Protein AF-A0A651E2A7-F1 (afdb_monomer)

Foldseek 3Di:
DDDPDDPPPPPDDDDDPDDDPVVVVVLVVVCVVVVHDSVVVVVVVVCVVVVHDDPPPDPPVCVVVPPPDDPVNVVVVVVVCPVVVDDDCVVVDD

pLDDT: mean 83.2, std 17.12, range [33.16, 98.06]

Sequence (94 aa):
MVHPNRLEITMSSLTIHSIDPTLKAALDREASRRGTSKNQLVKDLLARDLGVSTAAEAHSEYREFCGLWTEEDARDFTRIQESNEHVDLSEWQD

Structure (mmCIF, N/CA/C/O backbone):
data_AF-A0A651E2A7-F1
#
_entry.id   AF-A0A651E2A7-F1
#
loop_
_atom_site.group_PDB
_atom_site.id
_atom_site.type_symbol
_atom_site.label_atom_id
_atom_site.label_alt_id
_atom_site.label_comp_id
_atom_site.label_asym_id
_atom_site.label_entity_id
_atom_site.label_seq_id
_atom_site.pdbx_PDB_ins_code
_atom_site.Cartn_x
_atom_site.Cartn_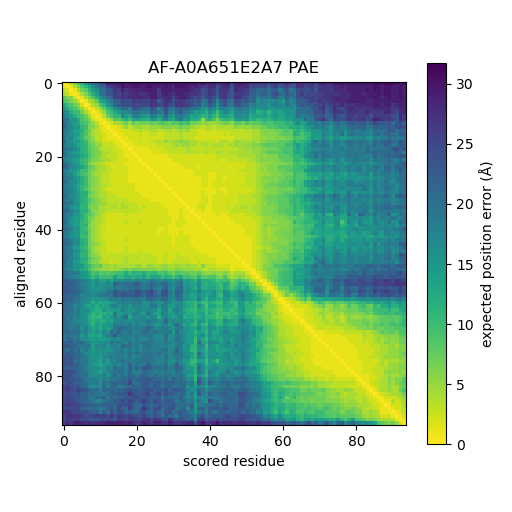y
_atom_site.Cartn_z
_atom_site.occupancy
_atom_site.B_iso_or_equiv
_atom_site.auth_seq_id
_atom_site.auth_comp_id
_atom_site.auth_asym_id
_atom_site.auth_atom_id
_atom_site.pdbx_PDB_model_num
ATOM 1 N N . MET A 1 1 ? 2.012 37.653 -3.765 1.00 34.75 1 MET A N 1
ATOM 2 C CA . MET A 1 1 ? 1.607 36.456 -4.529 1.00 34.75 1 MET A CA 1
ATOM 3 C C . MET A 1 1 ? 1.479 35.331 -3.517 1.00 34.75 1 MET A C 1
ATOM 5 O O . MET A 1 1 ? 2.486 34.923 -2.960 1.00 34.75 1 MET A O 1
ATOM 9 N N . VAL A 1 2 ? 0.251 34.986 -3.127 1.00 33.16 2 VAL A N 1
ATOM 10 C CA . VAL A 1 2 ? -0.012 34.010 -2.059 1.00 33.16 2 VAL A CA 1
ATOM 11 C C . VAL A 1 2 ? 0.145 32.625 -2.672 1.00 33.16 2 VAL A C 1
ATOM 13 O O . VAL A 1 2 ? -0.633 32.260 -3.550 1.00 33.16 2 VAL A O 1
ATOM 16 N N . HIS A 1 3 ? 1.175 31.883 -2.269 1.00 33.97 3 HIS A N 1
ATOM 17 C CA . HIS A 1 3 ? 1.274 30.475 -2.631 1.00 33.97 3 HIS A CA 1
ATOM 18 C C . HIS A 1 3 ? 0.148 29.723 -1.911 1.00 33.97 3 HIS A C 1
ATOM 20 O O . HIS A 1 3 ? 0.063 29.813 -0.684 1.00 33.97 3 HIS A O 1
ATOM 26 N N . PRO A 1 4 ? -0.751 29.036 -2.637 1.00 47.88 4 PRO A N 1
ATOM 27 C CA . PRO A 1 4 ? -1.781 28.242 -1.998 1.00 47.88 4 PRO A CA 1
ATOM 28 C C . PRO A 1 4 ? -1.110 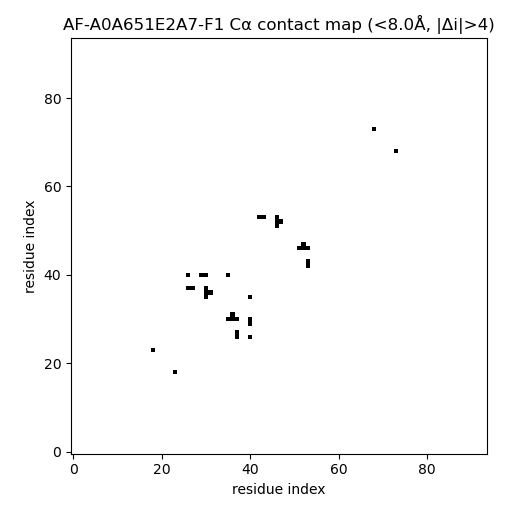27.123 -1.204 1.00 47.88 4 PRO A C 1
ATOM 30 O O . PRO A 1 4 ? -0.203 26.456 -1.696 1.00 47.88 4 PRO A O 1
ATOM 33 N N . ASN A 1 5 ? -1.568 26.998 0.039 1.00 43.31 5 ASN A N 1
ATOM 34 C CA . ASN A 1 5 ? -1.307 25.953 1.018 1.00 43.31 5 ASN A CA 1
ATOM 35 C C . ASN A 1 5 ? -0.899 24.618 0.365 1.00 43.31 5 ASN A C 1
ATOM 37 O O . ASN A 1 5 ? -1.749 23.827 -0.047 1.00 43.31 5 ASN A O 1
ATOM 41 N N . ARG A 1 6 ? 0.412 24.383 0.243 1.00 45.28 6 ARG A N 1
ATOM 42 C CA . ARG A 1 6 ? 0.957 23.063 -0.062 1.00 45.28 6 ARG A CA 1
ATOM 43 C C . ARG A 1 6 ? 0.757 22.273 1.221 1.00 45.28 6 ARG A C 1
ATOM 45 O O . ARG A 1 6 ? 1.439 22.548 2.202 1.00 45.28 6 ARG A O 1
ATOM 52 N N . LEU A 1 7 ? -0.213 21.363 1.241 1.00 49.81 7 LEU A N 1
ATOM 53 C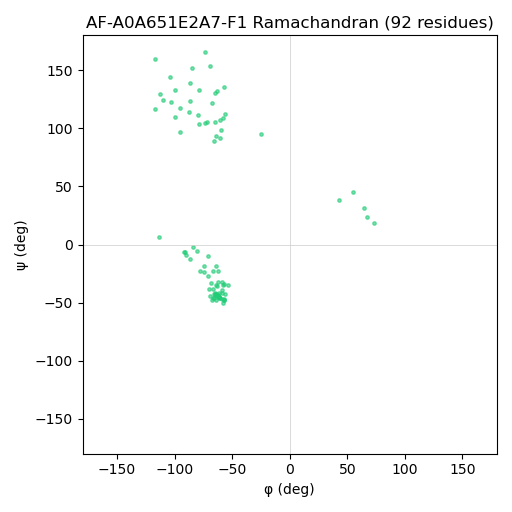 CA 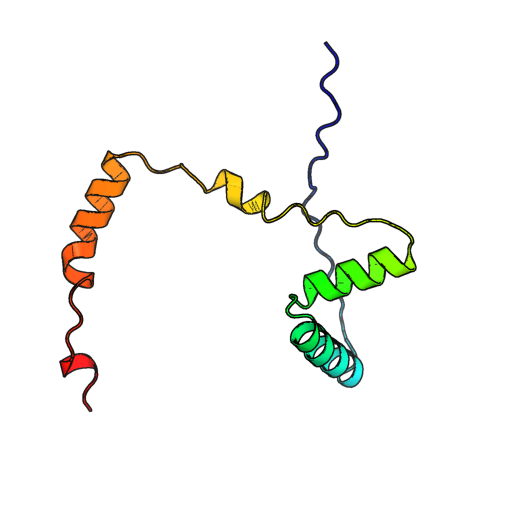. LEU A 1 7 ? -0.270 20.341 2.278 1.00 49.81 7 LEU A CA 1
ATOM 54 C C . LEU A 1 7 ? 1.025 19.536 2.137 1.00 49.81 7 LEU A C 1
ATOM 56 O O . LEU A 1 7 ? 1.119 18.635 1.309 1.00 49.81 7 LEU A O 1
ATOM 60 N N . GLU A 1 8 ? 2.067 19.937 2.861 1.00 49.28 8 GLU A N 1
ATOM 61 C CA . GLU A 1 8 ? 3.216 19.079 3.088 1.00 49.28 8 GLU A CA 1
ATOM 62 C C . GLU A 1 8 ? 2.670 17.829 3.763 1.00 49.28 8 GLU A C 1
ATOM 64 O O . GLU A 1 8 ? 2.219 17.875 4.912 1.00 49.28 8 GLU A O 1
ATOM 69 N N . ILE A 1 9 ? 2.664 16.713 3.032 1.00 55.38 9 ILE A N 1
ATOM 70 C CA . ILE A 1 9 ? 2.458 15.404 3.634 1.00 55.38 9 ILE A CA 1
ATOM 71 C C . ILE A 1 9 ? 3.657 15.187 4.552 1.00 55.38 9 ILE A C 1
ATOM 73 O O . ILE A 1 9 ? 4.736 14.779 4.132 1.00 55.38 9 ILE A O 1
ATOM 77 N N . THR A 1 10 ? 3.486 15.545 5.819 1.00 59.16 10 THR A N 1
ATOM 78 C CA . THR A 1 10 ? 4.483 15.304 6.851 1.00 59.16 10 THR A CA 1
ATOM 79 C C . THR A 1 10 ? 4.440 13.817 7.151 1.00 59.16 10 THR A C 1
ATOM 81 O O . THR A 1 10 ? 3.500 13.318 7.774 1.00 59.16 10 THR A O 1
ATOM 84 N N . MET A 1 11 ? 5.449 13.095 6.660 1.00 62.91 11 MET A N 1
ATOM 85 C CA . MET A 1 11 ? 5.617 11.666 6.906 1.00 62.91 11 MET A CA 1
ATOM 86 C C . MET A 1 11 ? 5.745 11.429 8.410 1.00 62.91 11 MET A C 1
ATOM 88 O O . MET A 1 11 ? 6.796 11.631 9.014 1.00 62.91 11 MET A O 1
ATOM 92 N N . SER A 1 12 ? 4.634 11.034 9.020 1.00 73.88 12 SER A N 1
ATOM 93 C CA . SER A 1 12 ? 4.512 10.772 10.447 1.00 73.88 12 SER A CA 1
ATOM 94 C C . SER A 1 12 ? 4.272 9.280 10.649 1.00 73.88 12 SER A C 1
ATOM 96 O O . SER A 1 12 ? 3.431 8.666 9.991 1.00 73.88 12 SER A O 1
ATOM 98 N N . SER A 1 13 ? 5.065 8.677 11.534 1.00 85.25 13 SER A N 1
ATOM 99 C CA . SER A 1 13 ? 4.989 7.250 11.841 1.00 85.25 13 SER A CA 1
ATOM 100 C C . SER A 1 13 ? 4.199 7.029 13.126 1.00 85.25 13 SER A C 1
ATOM 102 O O . SER A 1 13 ? 4.442 7.697 14.131 1.00 85.25 13 SER A O 1
ATOM 104 N N . LEU A 1 14 ? 3.265 6.078 13.095 1.00 87.75 14 LEU A N 1
ATOM 105 C CA . LEU A 1 14 ? 2.517 5.611 14.258 1.00 87.75 14 LEU A CA 1
ATOM 106 C C . LEU A 1 14 ? 2.841 4.132 14.487 1.00 87.75 14 LEU A C 1
ATOM 108 O O . LEU A 1 14 ? 2.493 3.286 13.663 1.00 87.75 14 LEU A O 1
ATOM 112 N N . THR A 1 15 ? 3.457 3.820 15.626 1.00 92.81 15 THR A N 1
ATOM 113 C CA . THR A 1 15 ? 3.724 2.439 16.049 1.00 92.81 15 THR A CA 1
ATOM 114 C C . THR A 1 15 ? 2.726 2.030 17.126 1.00 92.81 15 THR A C 1
ATOM 116 O O . THR A 1 15 ? 2.646 2.663 18.176 1.00 92.81 15 THR A O 1
ATOM 119 N N . ILE A 1 16 ? 1.976 0.953 16.886 1.00 91.06 16 ILE A N 1
ATOM 120 C CA . ILE A 1 16 ? 1.059 0.365 17.871 1.00 91.06 16 ILE A CA 1
ATOM 121 C C . ILE A 1 16 ? 1.755 -0.841 18.504 1.00 91.06 16 ILE A C 1
ATOM 123 O O . ILE A 1 16 ? 1.962 -1.863 17.849 1.00 91.06 16 ILE A O 1
ATOM 127 N N . HIS A 1 17 ? 2.140 -0.717 19.773 1.00 94.44 17 HIS A N 1
ATOM 128 C CA . HIS A 1 17 ? 2.789 -1.794 20.521 1.00 94.44 17 HIS A CA 1
ATOM 129 C C . HIS A 1 17 ? 1.764 -2.754 21.134 1.00 94.44 17 HIS A C 1
ATOM 131 O O . HIS A 1 17 ? 0.651 -2.356 21.468 1.00 94.44 17 HIS A O 1
ATOM 137 N N . SER A 1 18 ? 2.173 -4.013 21.316 1.00 95.12 18 SER A N 1
A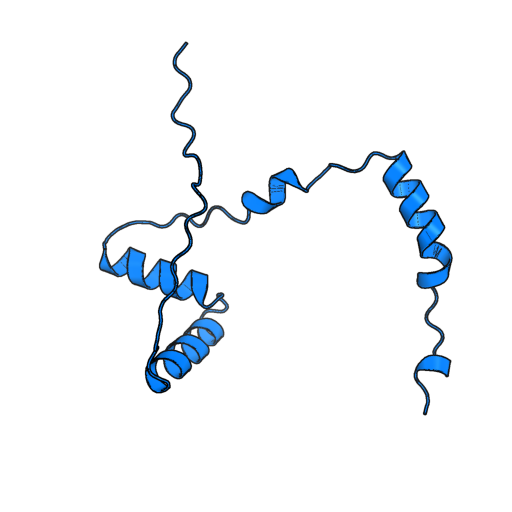TOM 138 C CA . SER A 1 18 ? 1.414 -5.027 22.064 1.00 95.12 18 SER A CA 1
ATOM 139 C C . SER A 1 18 ? -0.023 -5.237 21.575 1.00 95.12 18 SER A C 1
ATOM 141 O O . SER A 1 18 ? -0.957 -5.318 22.369 1.00 95.12 18 SER A O 1
ATOM 143 N N . ILE A 1 19 ? -0.207 -5.330 20.256 1.00 94.69 19 ILE A N 1
ATOM 144 C CA . ILE A 1 19 ? -1.512 -5.649 19.677 1.00 94.69 19 ILE A CA 1
ATOM 145 C C . ILE A 1 19 ? -1.947 -7.067 20.068 1.00 94.69 19 ILE A C 1
ATOM 147 O O . ILE A 1 19 ? -1.188 -8.025 19.909 1.00 94.69 19 ILE A O 1
ATOM 151 N N . ASP A 1 20 ? -3.179 -7.197 20.562 1.00 97.44 20 ASP A N 1
ATOM 152 C CA . ASP A 1 20 ? -3.753 -8.496 20.910 1.00 97.44 20 ASP A CA 1
ATOM 153 C C . ASP A 1 20 ? -3.752 -9.444 19.684 1.00 97.44 20 ASP A C 1
ATOM 155 O O . ASP A 1 20 ? -4.121 -9.017 18.579 1.00 97.44 20 ASP A O 1
ATOM 159 N N . PRO A 1 21 ? -3.364 -10.727 19.833 1.00 97.12 21 PRO A N 1
ATOM 160 C CA . PRO A 1 21 ? -3.318 -11.673 18.717 1.00 97.12 21 PRO A CA 1
ATOM 161 C C . PRO A 1 21 ? -4.657 -11.845 17.988 1.00 97.12 21 PRO A C 1
ATOM 163 O O . PRO A 1 21 ? -4.679 -12.014 16.765 1.00 97.12 21 PRO A O 1
ATOM 166 N N . THR A 1 22 ? -5.776 -11.760 18.709 1.00 97.75 22 THR A N 1
ATOM 167 C CA . THR A 1 22 ? -7.128 -11.854 18.141 1.00 97.75 22 THR A CA 1
ATOM 168 C C . THR A 1 22 ? -7.434 -10.634 17.286 1.00 97.75 22 THR A C 1
ATOM 170 O O . THR A 1 22 ? -7.923 -10.776 16.161 1.00 97.75 22 THR A O 1
ATOM 173 N N . LEU A 1 23 ? -7.094 -9.437 17.776 1.00 96.12 23 LEU A N 1
ATOM 174 C CA . LEU A 1 23 ? -7.243 -8.199 17.011 1.00 96.12 23 LEU A CA 1
ATOM 175 C C . LEU A 1 23 ? -6.373 -8.225 15.750 1.00 96.12 23 LEU A C 1
ATOM 177 O O . LEU A 1 23 ? -6.858 -7.905 14.663 1.00 96.12 23 LEU A O 1
ATOM 181 N N . LYS A 1 24 ? -5.122 -8.685 15.859 1.00 96.56 24 LYS A N 1
ATOM 182 C CA . LYS A 1 24 ? -4.243 -8.862 14.698 1.00 96.56 24 LYS A CA 1
ATOM 183 C C . LYS A 1 24 ? -4.868 -9.800 13.659 1.00 96.56 24 LYS A C 1
ATOM 185 O O . LYS A 1 24 ? -4.915 -9.457 12.481 1.00 96.56 24 LYS A O 1
ATOM 190 N N . ALA A 1 25 ? -5.388 -10.954 14.075 1.00 97.56 25 ALA A N 1
ATOM 191 C CA . ALA A 1 25 ? -6.034 -11.902 13.166 1.00 97.56 25 ALA A CA 1
ATOM 192 C C . ALA A 1 25 ? -7.311 -11.332 12.514 1.00 97.56 25 ALA A C 1
ATOM 194 O O . ALA A 1 25 ? -7.613 -11.626 11.354 1.00 97.56 25 ALA A O 1
ATOM 195 N N . ALA A 1 26 ? -8.072 -10.506 13.237 1.00 97.69 26 ALA A N 1
ATOM 196 C CA . ALA A 1 26 ? -9.227 -9.804 12.686 1.00 97.69 26 ALA A CA 1
ATOM 197 C C . ALA A 1 26 ? -8.818 -8.775 11.620 1.00 97.69 26 ALA A C 1
ATOM 199 O O . ALA A 1 26 ? -9.399 -8.776 10.534 1.00 97.69 26 ALA A O 1
ATOM 200 N N . LEU A 1 27 ? -7.784 -7.968 11.887 1.00 96.81 27 LEU A N 1
ATOM 201 C CA . LEU A 1 27 ? -7.233 -7.013 10.919 1.00 96.81 27 LEU A CA 1
ATOM 202 C C . LEU A 1 27 ? -6.697 -7.716 9.667 1.00 96.81 27 LEU A C 1
ATOM 204 O O . LEU A 1 27 ? -6.960 -7.263 8.557 1.00 96.81 27 LEU A O 1
ATOM 208 N N . ASP A 1 28 ? -5.999 -8.842 9.834 1.00 96.62 28 ASP A N 1
ATOM 209 C CA . ASP A 1 28 ? -5.429 -9.617 8.726 1.00 96.62 28 ASP A CA 1
ATOM 210 C C . ASP A 1 28 ? -6.524 -10.141 7.780 1.00 96.62 28 ASP A C 1
ATOM 212 O O . ASP A 1 28 ? -6.428 -9.989 6.557 1.00 96.62 28 ASP A O 1
ATOM 216 N N . ARG A 1 29 ? -7.604 -10.704 8.339 1.00 98.06 29 ARG A N 1
ATOM 217 C CA . ARG A 1 29 ? -8.756 -11.169 7.550 1.00 98.06 29 ARG A CA 1
ATOM 218 C C . ARG A 1 29 ? -9.479 -10.022 6.862 1.00 98.06 29 ARG A C 1
ATOM 220 O O . ARG A 1 29 ? -9.829 -10.144 5.693 1.00 98.06 29 ARG A O 1
ATOM 227 N N . GLU A 1 30 ? -9.700 -8.919 7.568 1.00 97.81 30 GLU A N 1
ATOM 228 C CA . GLU A 1 30 ? -10.463 -7.799 7.025 1.00 97.81 30 GLU A CA 1
ATOM 229 C C . GLU A 1 30 ? -9.703 -7.065 5.915 1.00 97.81 30 GLU A C 1
ATOM 231 O O . GLU A 1 30 ? -10.300 -6.713 4.898 1.00 97.81 30 GLU A O 1
ATOM 236 N N . ALA A 1 31 ? -8.386 -6.901 6.061 1.00 96.94 31 ALA A N 1
ATOM 237 C CA . ALA A 1 31 ? -7.522 -6.349 5.020 1.00 96.94 31 ALA A CA 1
ATOM 238 C C . ALA A 1 31 ? -7.572 -7.219 3.754 1.00 96.94 31 ALA A C 1
ATOM 240 O O . ALA A 1 31 ? -7.810 -6.713 2.658 1.00 96.94 31 ALA A O 1
ATOM 241 N N . SER A 1 32 ? -7.471 -8.543 3.925 1.00 96.50 32 SER A N 1
ATOM 242 C CA . SER A 1 32 ? -7.583 -9.510 2.824 1.00 96.50 32 SER A CA 1
ATOM 243 C C . SER A 1 32 ? -8.951 -9.440 2.142 1.00 96.50 32 SER A C 1
ATOM 245 O O . SER A 1 32 ? -9.035 -9.385 0.920 1.00 96.50 32 SER A O 1
ATOM 247 N N . ARG A 1 33 ? -10.035 -9.372 2.927 1.00 97.69 33 ARG A N 1
ATOM 248 C CA . ARG A 1 33 ? -11.411 -9.278 2.419 1.00 97.69 33 ARG A CA 1
ATOM 249 C C . ARG A 1 33 ? -11.660 -7.991 1.626 1.00 97.69 33 ARG A C 1
ATOM 251 O O . ARG A 1 33 ? -12.442 -8.011 0.680 1.00 97.69 33 ARG A O 1
ATOM 258 N N . ARG A 1 34 ? -11.042 -6.873 2.024 1.00 94.50 34 ARG A N 1
ATOM 259 C CA . ARG A 1 34 ? -11.168 -5.573 1.338 1.00 94.50 34 ARG A CA 1
ATOM 260 C C . ARG A 1 34 ? -10.169 -5.381 0.198 1.00 94.50 34 ARG A C 1
ATOM 262 O O . ARG A 1 34 ? -10.326 -4.427 -0.555 1.00 94.50 34 ARG A O 1
ATOM 269 N N . GLY A 1 35 ? -9.156 -6.241 0.086 1.00 93.81 35 GLY A N 1
ATOM 270 C CA . GLY A 1 35 ? -8.055 -6.051 -0.857 1.00 93.81 35 GLY A CA 1
ATOM 271 C C . GLY A 1 35 ? -7.206 -4.814 -0.544 1.00 93.81 35 GLY A C 1
ATOM 272 O O . GLY A 1 35 ? -6.700 -4.177 -1.462 1.00 93.81 35 GLY A O 1
ATOM 273 N N . THR A 1 36 ? -7.074 -4.437 0.733 1.00 92.38 36 THR A N 1
ATOM 274 C CA . THR A 1 36 ? -6.281 -3.273 1.162 1.00 92.38 36 THR A CA 1
ATOM 275 C C . THR A 1 36 ? -5.109 -3.691 2.044 1.00 92.38 36 THR A C 1
ATOM 277 O O . THR A 1 36 ? -5.102 -4.766 2.642 1.00 92.38 36 THR A O 1
ATOM 280 N N . SER A 1 37 ? -4.090 -2.833 2.153 1.00 91.31 37 SER A N 1
ATOM 281 C CA . SER A 1 37 ? -3.029 -3.045 3.139 1.00 91.31 37 SER A CA 1
ATOM 282 C C . SER A 1 37 ? -3.567 -2.839 4.559 1.00 91.31 37 SER A C 1
ATOM 284 O O . SER A 1 37 ? -4.502 -2.068 4.786 1.00 91.31 37 SER A O 1
ATOM 286 N N . LYS A 1 38 ? -2.941 -3.483 5.551 1.00 92.94 38 LYS A N 1
ATOM 287 C CA . LYS A 1 38 ? -3.320 -3.319 6.968 1.00 92.94 38 LYS A CA 1
ATOM 288 C C . LYS A 1 38 ? -3.215 -1.865 7.420 1.00 92.94 38 LYS A C 1
ATOM 290 O O . LYS A 1 38 ? -4.097 -1.383 8.121 1.00 92.94 38 LYS A O 1
ATOM 295 N N . ASN A 1 39 ? -2.181 -1.152 6.972 1.00 91.19 39 ASN A N 1
ATOM 296 C CA . ASN A 1 39 ? -2.027 0.270 7.271 1.00 91.19 39 ASN A CA 1
ATOM 297 C C . ASN A 1 39 ? -3.171 1.093 6.682 1.00 91.19 39 ASN A C 1
ATOM 299 O O . ASN A 1 39 ? -3.711 1.945 7.380 1.00 91.19 39 ASN A O 1
ATOM 303 N N . GLN A 1 40 ? -3.569 0.827 5.435 1.00 90.50 40 GLN A N 1
ATOM 304 C CA . GLN A 1 40 ? -4.702 1.529 4.839 1.00 90.50 40 GLN A CA 1
ATOM 305 C C . GLN A 1 40 ? -6.003 1.213 5.584 1.00 90.50 40 GLN A C 1
ATOM 307 O O . GLN A 1 40 ? -6.748 2.126 5.914 1.00 90.50 40 GLN A O 1
ATOM 312 N N . LEU A 1 41 ? -6.235 -0.054 5.943 1.00 94.19 41 LEU A N 1
ATOM 313 C CA . LEU A 1 41 ? -7.389 -0.443 6.752 1.00 94.19 41 LEU A CA 1
ATOM 314 C C . LEU A 1 41 ? -7.430 0.305 8.093 1.00 94.19 41 LEU A C 1
ATOM 316 O O . LEU A 1 41 ? -8.480 0.820 8.466 1.00 94.19 41 LEU A O 1
ATOM 320 N N . VAL A 1 42 ? -6.310 0.371 8.818 1.00 94.00 42 VAL A N 1
ATOM 321 C CA . VAL A 1 42 ? -6.233 1.081 10.105 1.00 94.00 42 VAL A CA 1
ATOM 322 C C . VAL A 1 42 ? -6.497 2.575 9.917 1.00 94.00 42 VAL A C 1
ATOM 324 O O . VAL A 1 42 ? -7.293 3.138 10.664 1.00 94.00 42 VAL A O 1
ATOM 327 N N . LYS A 1 43 ? -5.905 3.204 8.892 1.00 90.88 43 LYS A N 1
ATOM 328 C CA . LYS A 1 43 ? -6.173 4.609 8.546 1.00 90.88 43 LYS A CA 1
ATOM 329 C C . LYS A 1 43 ? -7.659 4.844 8.277 1.00 90.88 43 LYS A C 1
ATOM 331 O O . LYS A 1 43 ? -8.227 5.770 8.843 1.00 90.88 43 LYS A O 1
ATOM 336 N N . ASP A 1 44 ? -8.299 3.985 7.484 1.00 91.75 44 ASP A N 1
ATOM 337 C CA . ASP A 1 44 ? -9.723 4.098 7.160 1.00 91.75 44 ASP A CA 1
ATOM 338 C C . ASP A 1 44 ? -10.611 3.940 8.400 1.00 91.75 44 ASP A C 1
ATOM 340 O O . ASP A 1 44 ? -11.593 4.663 8.552 1.00 91.75 44 ASP A O 1
ATOM 344 N N . LEU A 1 45 ? -10.297 2.979 9.275 1.00 93.81 45 LEU A N 1
ATOM 345 C CA . LEU A 1 45 ? -11.053 2.742 10.507 1.00 93.81 45 LEU A CA 1
ATOM 346 C C . LEU A 1 45 ? -10.959 3.946 11.451 1.00 93.81 45 LEU A C 1
ATOM 348 O O . LEU A 1 45 ? -11.992 4.420 11.913 1.00 93.81 45 LEU A O 1
ATOM 352 N N . LEU A 1 46 ? -9.752 4.474 11.672 1.00 93.62 46 LEU A N 1
ATOM 353 C CA . LEU A 1 46 ? -9.536 5.668 12.496 1.00 93.62 46 LEU A CA 1
ATOM 354 C C . LEU A 1 46 ? -10.210 6.903 11.890 1.00 93.62 46 LEU A C 1
ATOM 356 O O . LEU A 1 46 ? -10.854 7.667 12.599 1.00 93.62 46 LEU A O 1
ATOM 360 N N . ALA A 1 47 ? -10.097 7.084 10.574 1.00 92.31 47 ALA A N 1
ATOM 361 C CA . ALA A 1 47 ? -10.697 8.210 9.872 1.00 92.31 47 ALA A CA 1
ATOM 362 C C . ALA A 1 47 ? -12.226 8.212 10.004 1.00 92.31 47 ALA A C 1
ATOM 364 O O . ALA A 1 47 ? -12.821 9.238 10.329 1.00 92.31 47 ALA A O 1
ATOM 365 N N . ARG A 1 48 ? -12.854 7.042 9.825 1.00 93.00 48 ARG A N 1
ATOM 366 C CA . ARG A 1 48 ? -14.302 6.864 10.001 1.00 93.00 48 ARG A CA 1
ATOM 367 C C . ARG A 1 48 ? -14.748 7.171 11.425 1.00 93.00 48 ARG A C 1
ATOM 369 O O . ARG A 1 48 ? -15.747 7.861 11.587 1.00 93.00 48 ARG A O 1
ATOM 376 N N . ASP A 1 49 ? -14.020 6.674 12.420 1.00 95.50 49 ASP A N 1
ATOM 377 C CA . ASP A 1 49 ? -14.358 6.870 13.834 1.00 95.50 49 ASP A CA 1
ATOM 378 C C . ASP A 1 49 ? -14.226 8.341 14.260 1.00 95.50 49 ASP A C 1
ATOM 380 O O . ASP A 1 49 ? -15.076 8.880 14.962 1.00 95.50 49 ASP A O 1
ATOM 384 N N . LEU A 1 50 ? -13.209 9.031 13.738 1.00 95.69 50 LEU A N 1
ATOM 385 C CA . LEU A 1 50 ? -12.972 10.454 13.989 1.00 95.69 50 LEU A CA 1
ATOM 386 C C . LEU A 1 50 ? -13.788 11.388 13.078 1.00 95.69 50 LEU A C 1
ATOM 388 O O . LEU A 1 50 ? -13.692 12.607 13.212 1.00 95.69 50 LEU A O 1
ATOM 392 N N . GLY A 1 51 ? -14.572 10.848 12.139 1.00 93.25 51 GLY A N 1
ATOM 393 C CA . GLY A 1 51 ? -15.376 11.635 11.200 1.00 93.25 51 GLY A CA 1
ATOM 394 C C . GLY A 1 51 ? -14.556 12.449 10.191 1.00 93.25 51 GLY A C 1
ATOM 395 O O . GLY A 1 51 ? -15.045 13.453 9.673 1.00 93.25 51 GLY A O 1
ATOM 396 N N . VAL A 1 52 ? -13.317 12.040 9.905 1.00 91.12 52 VAL A N 1
ATOM 397 C CA . VAL A 1 52 ? -12.438 12.702 8.932 1.00 91.12 52 VAL A CA 1
ATOM 398 C C . VAL A 1 52 ? -12.362 11.902 7.633 1.00 91.12 52 VAL A C 1
ATOM 400 O O . VAL A 1 52 ? -12.366 10.673 7.631 1.00 91.12 52 VAL A O 1
ATOM 403 N N . SER A 1 53 ? -12.284 12.598 6.500 1.00 79.12 53 SER A N 1
ATOM 404 C CA . SER A 1 53 ? -12.026 11.955 5.210 1.00 79.12 53 SER A CA 1
ATOM 405 C C . SER A 1 53 ? -10.523 11.818 5.005 1.00 79.12 53 SER A C 1
ATOM 407 O O . SER A 1 53 ? -9.800 12.813 5.021 1.00 79.12 53 SER A O 1
ATOM 409 N N . THR A 1 54 ? -10.048 10.595 4.787 1.00 69.31 54 THR A N 1
ATOM 410 C CA . THR A 1 54 ? -8.700 10.357 4.273 1.00 69.31 54 THR A CA 1
ATOM 411 C C . THR A 1 54 ? -8.810 10.190 2.764 1.00 69.31 54 THR A C 1
ATOM 413 O O . THR A 1 54 ? -9.141 9.122 2.253 1.00 69.31 54 THR A O 1
ATOM 416 N N . ALA A 1 55 ? -8.564 11.269 2.021 1.00 61.69 55 ALA A N 1
ATOM 417 C CA . ALA A 1 55 ? -8.264 11.119 0.607 1.00 61.69 55 ALA A CA 1
ATOM 418 C C . ALA A 1 55 ? -6.932 10.366 0.533 1.00 61.69 55 ALA A C 1
ATOM 420 O O . ALA A 1 55 ? -5.885 10.917 0.869 1.00 61.69 55 ALA A O 1
ATOM 421 N N . ALA A 1 56 ? -6.976 9.082 0.179 1.00 58.94 56 ALA A N 1
ATOM 422 C CA . ALA A 1 56 ? -5.775 8.356 -0.189 1.00 58.94 56 ALA A CA 1
ATOM 423 C C . ALA A 1 56 ? -5.262 8.991 -1.487 1.00 58.94 56 ALA A C 1
ATOM 425 O O . ALA A 1 56 ? -5.678 8.604 -2.578 1.00 58.94 56 ALA A O 1
ATOM 426 N N . GLU A 1 57 ? -4.417 10.019 -1.384 1.00 57.62 57 GLU A N 1
ATOM 427 C CA . GLU A 1 57 ? -3.604 10.419 -2.524 1.00 57.62 57 GLU A CA 1
ATOM 428 C C . GLU A 1 57 ? -2.745 9.210 -2.877 1.00 57.62 57 GLU A C 1
ATOM 430 O O . GLU A 1 57 ? -1.858 8.808 -2.124 1.00 57.62 57 GLU A O 1
ATOM 435 N N . ALA A 1 58 ? -3.088 8.567 -3.991 1.00 56.91 58 ALA A N 1
ATOM 436 C CA . ALA A 1 58 ? -2.367 7.420 -4.496 1.00 56.91 58 ALA A CA 1
ATOM 437 C C . ALA A 1 58 ? -0.899 7.810 -4.695 1.00 56.91 58 ALA A C 1
ATOM 439 O O . ALA A 1 58 ? -0.592 8.636 -5.551 1.00 56.91 58 ALA A O 1
ATOM 440 N N . HIS A 1 59 ? -0.024 7.214 -3.883 1.00 61.03 59 HIS A N 1
ATOM 441 C CA . HIS A 1 59 ? 1.416 7.081 -4.100 1.00 61.03 59 HIS A CA 1
ATOM 442 C C . HIS A 1 59 ? 2.142 8.327 -4.636 1.00 61.03 59 HIS A C 1
ATOM 444 O O . HIS A 1 59 ? 3.076 8.211 -5.433 1.00 61.03 59 HIS A O 1
ATOM 450 N N . SER A 1 60 ? 1.761 9.527 -4.184 1.00 59.56 60 SER A N 1
ATOM 451 C CA . SER A 1 60 ? 2.511 10.749 -4.505 1.00 59.56 60 SER A CA 1
ATOM 452 C C . SER A 1 60 ? 3.936 10.697 -3.942 1.00 59.56 60 SER A C 1
ATOM 454 O O . SER A 1 60 ? 4.831 11.321 -4.503 1.00 59.56 60 SER A O 1
ATOM 456 N N . GLU A 1 61 ? 4.154 9.877 -2.910 1.00 63.56 61 GLU A N 1
ATOM 457 C CA . GLU A 1 61 ? 5.456 9.584 -2.302 1.00 63.56 61 GLU A CA 1
ATOM 458 C C . GLU A 1 61 ? 6.471 8.990 -3.287 1.00 63.56 61 GLU A C 1
ATOM 460 O O . GLU A 1 61 ? 7.654 9.274 -3.178 1.00 63.56 61 GLU A O 1
ATOM 465 N N . TYR A 1 62 ? 6.032 8.216 -4.287 1.00 72.56 62 TYR A N 1
ATOM 466 C CA . TYR A 1 62 ? 6.961 7.636 -5.262 1.00 72.56 62 TYR A CA 1
ATOM 467 C C . TYR A 1 62 ? 7.175 8.518 -6.486 1.00 72.56 62 TYR A C 1
ATOM 469 O O . TYR A 1 62 ? 8.036 8.232 -7.317 1.00 72.56 62 TYR A O 1
ATOM 477 N N . ARG A 1 63 ? 6.417 9.613 -6.596 1.00 77.81 63 ARG A N 1
ATOM 478 C CA . ARG A 1 63 ? 6.480 10.512 -7.747 1.00 77.81 63 ARG A CA 1
ATOM 479 C C . ARG A 1 63 ? 7.853 11.154 -7.897 1.00 77.81 63 ARG A C 1
ATOM 481 O O . ARG A 1 63 ? 8.265 11.401 -9.024 1.00 77.81 63 ARG A O 1
ATOM 488 N N . GLU A 1 64 ? 8.552 11.398 -6.789 1.00 78.69 64 GLU A N 1
ATOM 489 C CA . GLU A 1 64 ? 9.916 11.935 -6.814 1.00 78.69 64 GLU A CA 1
ATOM 490 C C . GLU A 1 64 ? 10.936 10.964 -7.423 1.00 78.69 64 GLU A C 1
ATOM 492 O O . GLU A 1 64 ? 11.955 11.406 -7.943 1.00 78.69 64 GLU A O 1
ATOM 497 N N . PHE A 1 65 ? 10.645 9.660 -7.424 1.00 81.94 65 PHE A N 1
ATOM 498 C CA . PHE A 1 65 ? 11.509 8.635 -8.013 1.00 81.94 65 PHE A CA 1
ATOM 499 C C . PHE A 1 65 ? 11.171 8.333 -9.480 1.00 81.94 65 PHE A C 1
ATOM 501 O O . PHE A 1 65 ? 11.891 7.586 -10.143 1.00 81.94 65 PHE A O 1
ATOM 508 N N . CYS A 1 66 ? 10.087 8.896 -10.019 1.00 84.69 66 CYS A N 1
ATOM 509 C CA . CYS A 1 66 ? 9.689 8.693 -11.409 1.00 84.69 66 CYS A CA 1
ATOM 510 C C . CYS A 1 66 ? 10.384 9.690 -12.348 1.00 84.69 66 CYS A C 1
ATOM 512 O O . CYS A 1 66 ? 10.452 10.882 -12.065 1.00 84.69 66 CYS A O 1
ATOM 514 N N . GLY A 1 67 ? 10.826 9.216 -13.519 1.00 86.06 67 GLY A N 1
ATOM 515 C CA . GLY A 1 67 ? 11.378 10.078 -14.575 1.00 86.06 67 GLY A CA 1
ATOM 516 C 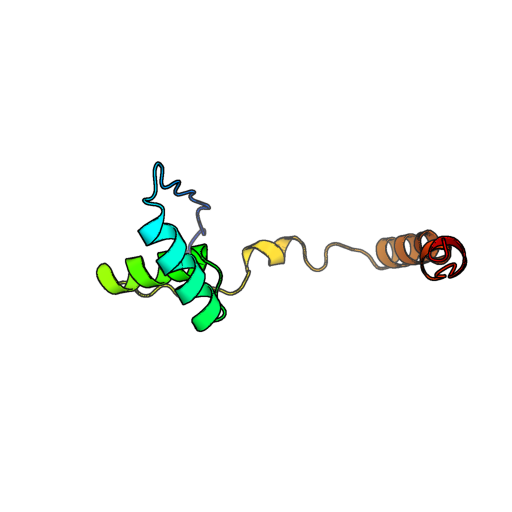C . GLY A 1 67 ? 12.780 10.627 -14.294 1.00 86.06 67 GLY A C 1
ATOM 517 O O . GLY A 1 67 ? 13.177 11.606 -14.915 1.00 86.06 67 GLY A O 1
ATOM 518 N N . LEU A 1 68 ? 13.514 10.015 -13.359 1.00 90.75 68 LEU A N 1
ATOM 519 C CA . LEU A 1 68 ? 14.874 10.428 -13.002 1.00 90.75 68 LEU A CA 1
ATOM 520 C C . LEU A 1 68 ? 15.937 9.973 -14.008 1.00 90.75 68 LEU A C 1
ATOM 522 O O . LEU A 1 68 ? 17.012 10.560 -14.053 1.00 90.75 68 LEU A O 1
ATOM 526 N N . TRP A 1 69 ? 15.661 8.921 -14.779 1.00 95.50 69 TRP A N 1
ATOM 527 C CA . TRP A 1 69 ? 16.624 8.378 -15.734 1.00 95.50 69 TRP A CA 1
ATOM 528 C C . TRP A 1 69 ? 16.666 9.211 -17.001 1.00 95.50 69 TRP A C 1
ATOM 530 O O . TRP A 1 69 ? 15.633 9.508 -17.608 1.00 95.50 69 TRP A O 1
ATOM 540 N N . THR A 1 70 ? 17.881 9.530 -17.426 1.00 94.88 70 THR A N 1
ATOM 541 C CA . THR A 1 70 ? 18.120 10.009 -18.779 1.00 94.88 70 THR A CA 1
ATOM 542 C C . THR A 1 70 ? 18.007 8.856 -19.780 1.00 94.88 70 THR A C 1
ATOM 544 O O . THR A 1 70 ? 18.015 7.674 -19.431 1.00 94.88 70 THR A O 1
ATOM 547 N N . GLU A 1 71 ? 17.917 9.201 -21.062 1.00 95.19 71 GLU A N 1
ATOM 548 C CA . GLU A 1 71 ? 17.975 8.225 -22.154 1.00 95.19 71 GLU A CA 1
ATOM 549 C C . GLU A 1 71 ? 19.291 7.419 -22.129 1.00 95.19 71 GLU A C 1
ATOM 551 O O . GLU A 1 71 ? 19.302 6.233 -22.455 1.00 95.19 71 GLU A O 1
ATOM 556 N N . GLU A 1 72 ? 20.397 8.051 -21.727 1.00 96.50 72 GLU A N 1
ATOM 557 C CA . GLU A 1 72 ? 21.705 7.404 -21.592 1.00 96.50 72 GLU A CA 1
ATOM 558 C C . GLU A 1 72 ? 21.697 6.377 -20.455 1.00 96.50 72 GLU A C 1
ATOM 560 O O . GLU A 1 72 ? 22.037 5.220 -20.699 1.00 96.50 72 GLU A O 1
ATOM 565 N N . ASP A 1 73 ? 21.185 6.748 -19.274 1.00 96.19 73 ASP A N 1
ATOM 566 C CA . ASP A 1 73 ? 21.040 5.830 -18.133 1.00 96.19 73 ASP A CA 1
ATOM 567 C C . ASP A 1 73 ? 20.210 4.594 -18.507 1.00 96.19 73 ASP A C 1
ATOM 569 O O . ASP A 1 73 ? 20.569 3.461 -18.181 1.00 96.19 73 ASP A O 1
ATOM 573 N N . ALA A 1 74 ? 19.111 4.800 -19.241 1.00 93.94 74 ALA A N 1
ATOM 574 C CA . ALA A 1 74 ? 18.250 3.714 -19.698 1.00 93.94 74 ALA A CA 1
ATOM 575 C C . ALA A 1 74 ? 18.965 2.772 -20.680 1.00 93.94 74 ALA A C 1
ATOM 577 O O . ALA A 1 74 ? 18.819 1.548 -20.582 1.00 93.94 74 ALA A O 1
ATOM 578 N N . ARG A 1 75 ? 19.751 3.321 -21.616 1.00 96.12 75 ARG A N 1
ATOM 579 C CA . ARG A 1 75 ? 20.531 2.523 -22.576 1.00 96.12 75 ARG A CA 1
ATOM 580 C C . ARG A 1 75 ? 21.631 1.734 -21.885 1.00 96.12 75 ARG A C 1
ATOM 582 O O . ARG A 1 75 ? 21.767 0.543 -22.155 1.00 96.12 75 ARG A O 1
ATOM 589 N N . ASP A 1 76 ? 22.378 2.365 -20.985 1.00 96.44 76 ASP A N 1
ATOM 590 C CA . ASP A 1 76 ? 23.454 1.699 -20.256 1.00 96.44 76 ASP A CA 1
ATOM 591 C C . ASP A 1 76 ? 22.933 0.607 -19.330 1.00 96.44 76 ASP A C 1
ATOM 593 O O . ASP A 1 76 ? 23.490 -0.493 -19.313 1.00 96.44 76 ASP A O 1
ATOM 597 N N . PHE A 1 77 ? 21.833 0.863 -18.620 1.00 94.56 77 PHE A N 1
ATOM 598 C CA . PHE A 1 77 ? 21.174 -0.161 -17.820 1.00 94.56 77 PHE A CA 1
ATOM 599 C C . PHE A 1 77 ? 20.752 -1.353 -18.681 1.00 94.56 77 PHE A C 1
ATOM 601 O O . PHE A 1 77 ? 21.091 -2.487 -18.352 1.00 94.56 77 PHE A O 1
ATOM 608 N N . THR A 1 78 ? 20.066 -1.101 -19.800 1.00 94.06 78 THR A N 1
ATOM 609 C CA . THR A 1 78 ? 19.589 -2.163 -20.702 1.00 94.06 78 THR A CA 1
ATOM 610 C C . THR A 1 78 ? 20.752 -3.000 -21.230 1.00 94.06 78 THR A C 1
ATOM 612 O O . THR A 1 78 ? 20.715 -4.220 -21.121 1.00 94.06 78 THR A O 1
ATOM 615 N N . ARG A 1 79 ? 21.827 -2.349 -21.692 1.00 95.06 79 ARG A N 1
ATOM 616 C CA . ARG A 1 79 ? 23.048 -3.016 -22.163 1.00 95.06 79 ARG A CA 1
ATOM 617 C C . ARG A 1 79 ? 23.684 -3.896 -21.081 1.00 95.06 79 ARG A C 1
ATOM 619 O O . ARG A 1 79 ? 24.157 -4.986 -21.369 1.00 95.06 79 ARG A O 1
ATOM 626 N N . ILE A 1 80 ? 23.727 -3.430 -19.830 1.00 95.12 80 ILE A N 1
ATOM 627 C CA . ILE A 1 80 ? 24.267 -4.219 -18.708 1.00 95.12 80 ILE A CA 1
ATOM 628 C C . ILE A 1 80 ? 23.366 -5.422 -18.392 1.00 95.12 80 ILE A C 1
ATOM 630 O O . ILE A 1 80 ? 23.871 -6.463 -17.982 1.00 95.12 80 ILE A O 1
ATOM 634 N N . GLN A 1 81 ? 22.049 -5.296 -18.576 1.00 94.62 81 GLN A N 1
ATOM 635 C CA . GLN A 1 81 ? 21.090 -6.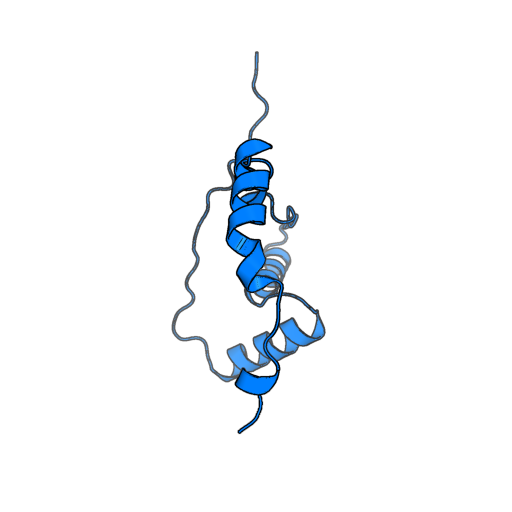370 -18.313 1.00 94.62 81 GLN A CA 1
ATOM 636 C C . GLN A 1 81 ? 20.982 -7.414 -19.438 1.00 94.62 81 GLN A C 1
ATOM 638 O O . GLN A 1 81 ? 20.320 -8.423 -19.216 1.00 94.62 81 GLN A O 1
ATOM 643 N N . GLU A 1 82 ? 21.639 -7.244 -20.591 1.00 91.25 82 GLU A N 1
ATOM 644 C CA . GLU A 1 82 ? 21.593 -8.207 -21.714 1.00 91.25 82 GLU A CA 1
ATOM 645 C C . GLU A 1 82 ? 21.962 -9.641 -21.289 1.00 91.25 82 GLU A C 1
ATOM 647 O O . GLU A 1 82 ? 21.378 -10.612 -21.761 1.00 91.25 82 GLU A O 1
ATOM 652 N N . SER A 1 83 ? 22.883 -9.824 -20.338 1.00 83.94 83 SER A N 1
ATOM 653 C CA . SER A 1 83 ? 23.197 -11.169 -19.829 1.00 83.94 83 SER A CA 1
ATOM 654 C C . SER A 1 83 ? 22.079 -11.770 -18.975 1.00 83.94 83 SER A C 1
ATOM 656 O O . SER A 1 83 ? 21.955 -12.987 -18.896 1.00 83.94 83 SER A O 1
ATOM 658 N N . ASN A 1 84 ? 21.274 -10.924 -18.331 1.00 87.25 84 ASN A N 1
ATOM 659 C CA . ASN A 1 84 ? 20.224 -11.316 -17.390 1.00 87.25 84 ASN A CA 1
ATOM 660 C C . ASN A 1 84 ? 18.868 -11.540 -18.076 1.00 87.25 84 ASN A C 1
ATOM 662 O O . ASN A 1 84 ? 17.929 -12.007 -17.434 1.00 87.25 84 ASN A O 1
ATOM 666 N N . GLU A 1 85 ? 18.738 -11.198 -19.362 1.00 86.94 85 GLU A N 1
ATOM 667 C CA . GLU A 1 85 ? 17.519 -11.455 -20.139 1.00 86.94 85 GLU A CA 1
ATOM 668 C C . GLU A 1 85 ? 17.375 -12.938 -20.526 1.00 86.94 85 GLU A C 1
ATOM 670 O O . GLU A 1 85 ? 16.281 -13.402 -20.853 1.00 86.94 85 GLU A O 1
ATOM 675 N N . HIS A 1 86 ? 18.476 -13.690 -20.460 1.00 84.19 86 HIS A N 1
ATOM 676 C CA . HIS A 1 86 ? 18.524 -15.108 -20.776 1.00 84.19 86 HIS A CA 1
ATOM 677 C C . HIS A 1 86 ? 18.367 -15.936 -19.502 1.00 84.19 86 HIS A C 1
ATOM 679 O O . HIS A 1 86 ? 19.200 -15.894 -18.602 1.00 84.19 86 HIS A O 1
ATOM 685 N N . VAL A 1 87 ? 17.296 -16.724 -19.444 1.00 84.44 87 VAL A N 1
ATOM 686 C CA . VAL A 1 87 ? 17.086 -17.696 -18.368 1.00 84.44 87 VAL A CA 1
ATOM 687 C C . VAL A 1 87 ? 17.773 -19.003 -18.751 1.00 84.44 87 VAL A C 1
ATOM 689 O O . VAL A 1 87 ? 17.348 -19.665 -19.701 1.00 84.44 87 VAL A O 1
ATOM 692 N N . ASP A 1 88 ? 18.807 -19.395 -18.007 1.00 85.44 88 ASP A N 1
ATOM 693 C CA . ASP A 1 88 ? 19.386 -20.731 -18.124 1.00 85.44 88 ASP A CA 1
ATOM 694 C C . ASP A 1 88 ? 18.507 -21.738 -17.370 1.00 85.44 88 ASP A C 1
ATOM 696 O O . ASP A 1 88 ? 18.501 -21.826 -16.143 1.00 85.44 88 ASP A O 1
ATOM 700 N N . LEU A 1 89 ? 17.732 -22.514 -18.130 1.00 87.56 89 LEU A N 1
ATOM 701 C CA . LEU A 1 89 ? 16.843 -23.536 -17.576 1.00 87.56 89 LEU A CA 1
ATOM 702 C C . LEU A 1 89 ? 17.599 -24.663 -16.858 1.00 87.56 89 LEU A C 1
ATOM 704 O O . LEU A 1 89 ? 16.982 -25.386 -16.078 1.00 87.56 89 LEU A O 1
ATOM 708 N N . SER A 1 90 ? 18.901 -24.830 -17.112 1.00 86.69 90 SER A N 1
ATOM 709 C CA . SER A 1 90 ? 19.723 -25.826 -16.423 1.00 86.69 90 SER A CA 1
ATOM 710 C C . SER A 1 90 ? 20.061 -25.426 -14.986 1.00 86.69 90 SER A C 1
ATOM 712 O O . SER A 1 90 ? 20.231 -26.308 -14.153 1.00 86.69 90 SER A O 1
ATOM 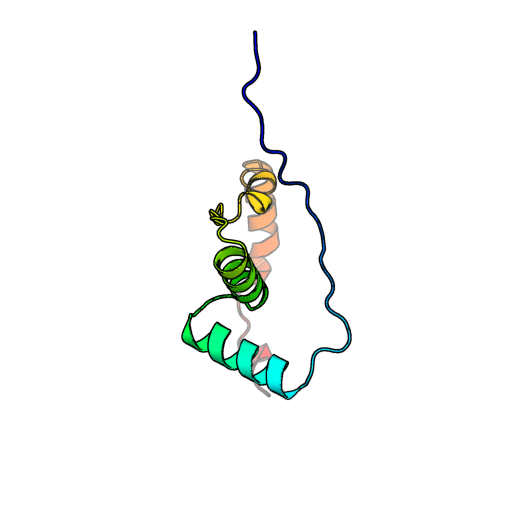714 N N . GLU A 1 91 ? 20.036 -24.130 -14.650 1.00 83.50 91 GLU A N 1
ATOM 715 C CA . GLU A 1 91 ? 20.183 -23.645 -13.267 1.00 83.50 91 GLU A CA 1
ATOM 716 C C . GLU A 1 91 ? 18.956 -23.958 -12.386 1.00 83.50 91 GLU A C 1
ATOM 718 O O . GLU A 1 91 ? 18.988 -23.761 -11.172 1.00 83.50 91 GLU A O 1
ATOM 723 N N . TRP A 1 92 ? 17.863 -24.431 -12.995 1.00 84.69 92 TRP A N 1
ATOM 724 C CA . TRP A 1 92 ? 16.578 -24.718 -12.348 1.00 84.69 92 TRP A CA 1
ATOM 725 C C . TRP A 1 92 ? 16.230 -26.216 -12.341 1.00 84.69 92 TRP A C 1
ATOM 727 O O . TRP A 1 92 ? 15.113 -26.584 -11.974 1.00 84.69 92 TRP A O 1
ATOM 737 N N . GLN A 1 93 ? 17.147 -27.079 -12.782 1.00 75.69 93 GLN A N 1
ATOM 738 C CA . GLN A 1 93 ? 16.988 -28.534 -12.770 1.00 75.69 93 GLN A CA 1
ATOM 739 C C . GLN A 1 93 ? 17.949 -29.114 -11.723 1.00 75.69 93 GLN A C 1
ATOM 741 O O . GLN A 1 93 ? 19.143 -28.826 -11.777 1.00 75.69 93 GLN A O 1
ATOM 746 N N . ASP A 1 94 ? 17.408 -29.885 -10.774 1.00 64.75 94 ASP A N 1
AT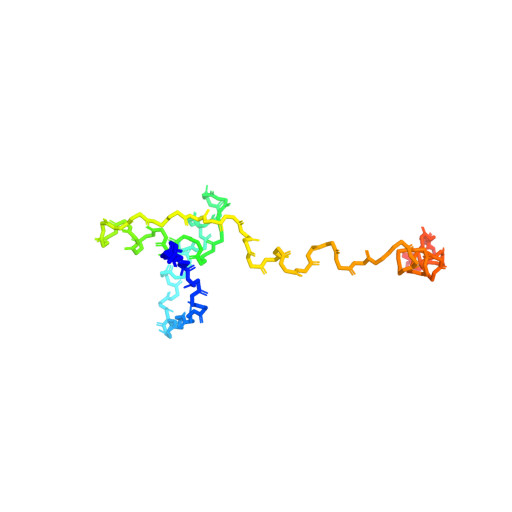OM 747 C CA . ASP A 1 94 ? 18.149 -30.540 -9.679 1.00 64.75 94 ASP A CA 1
ATOM 748 C C . ASP A 1 94 ? 19.186 -31.572 -10.166 1.00 64.75 94 ASP A C 1
ATOM 750 O O . ASP A 1 94 ? 18.851 -32.390 -11.061 1.00 64.75 94 ASP A O 1
#

Radius of gyration: 21.97 Å; Cα contacts (8 Å, |Δi|>4): 18; chains: 1; bounding box: 40×67×45 Å

Solvent-accessible surface area (backbone atoms only — not comparable to full-atom values): 6280 Å² total; per-residue (Å²): 134,84,79,75,85,74,79,72,82,73,91,76,87,84,85,83,77,87,71,52,71,66,59,51,53,51,48,55,51,50,16,62,75,69,75,46,53,60,67,56,48,51,50,53,53,52,23,59,75,72,72,46,86,76,79,76,72,78,66,63,84,55,52,81,70,54,86,74,68,49,74,65,55,52,50,54,50,52,64,68,41,58,73,71,73,59,81,66,66,68,84,76,58,135

Secondary structure (DSSP, 8-state):
-----------------S--HHHHHHHHHHHHHHT--HHHHHHHHHHHHTT------TTGGGGGGTT---HHHHHHHHHHHGGGSS--GGGG--

Mean predicted aligned error: 12.25 Å